Protein 4KG0 (pdb70)

Sequence (157 aa):
DPPLQFHSVHGDNIRIISRDGTLARRFESFCRAITFSARPVRINERICVKFAEISNNNWNGGIRFGFTSNDPVTLEGTLPKYACPDLTNRPGFWAKALHEQYCEKDNILYYYVNGAGDVIYGINNEEKGVILTGIDTRSLLWTVIDIYGNCTGIEFLDS

Secondary structure (DSSP, 8-state):
-PPP-B-S---TTEEE-TTS-EEEE-SSSS--EEEBSS-B-TTPPEEEEEEEE-TT-----EEEEESS-GGGGTT---S-IIIIITTSTTEEEEEPPGGG--TT-EEEEEE-TTS-EEEEETTEEEEEEE----TTS-BEEEEE--SSEEEEEE---

B-factor: mean 40.66, std 10.82, range [19.55, 86.05]

Nearest PDB structures (foldseek):
  4kg0-assembly1_A  TM=1.006E+00  e=2.434E-34  Drosophila melanogaster
  2yue-assembly1_A  TM=9.507E-01  e=6.143E-26  Drosophila melanogaster
  2e63-assembly1_A  TM=7.937E-01  e=4.234E-10  Homo sapiens
  6rpz-assembly1_A  TM=6.175E-01  e=7.587E-04  Mus musculus
  6rpy-assembly1_A  TM=5.956E-01  e=1.323E-03  Mus musculus

Organis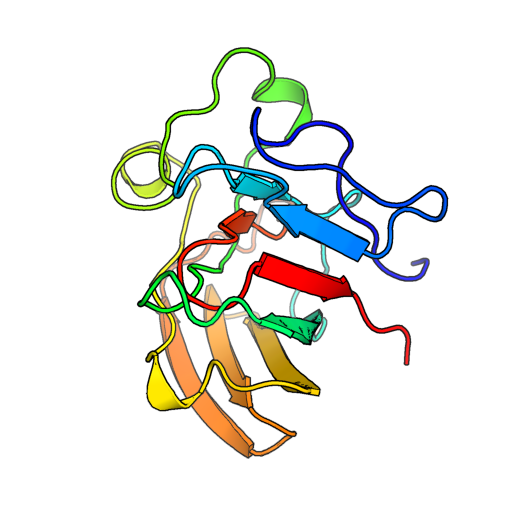m: Drosophila melanogaster (NCBI:txid7227)

Radius of gyration: 13.9 Å; Cα contacts (8 Å, |Δi|>4): 412; chains: 1; bounding box: 34×34×34 Å

Structure (mmCIF, N/CA/C/O backbone):
data_4KG0
#
_entry.id   4KG0
#
_cell.length_a   89.280
_cell.length_b   89.280
_cell.length_c   36.930
_cell.angle_alpha   90.00
_cell.angle_beta   90.00
_cell.angle_gamma   120.00
#
_symmetry.space_group_name_H-M   'P 65'
#
loop_
_entity.id
_entity.type
_entity.pdbx_description
1 polymer 'Protein neuralized'
2 non-polymer 'MAGNESIUM ION'
3 water water
#
loop_
_atom_site.group_PDB
_atom_site.id
_atom_site.type_symbol
_atom_site.label_atom_id
_atom_site.label_alt_id
_atom_site.label_comp_id
_atom_site.label_asym_id
_atom_site.label_entity_id
_atom_site.label_seq_id
_atom_site.pdbx_PDB_ins_code
_atom_site.Cartn_x
_atom_site.Cartn_y
_atom_site.Cartn_z
_atom_site.occupancy
_atom_site.B_iso_or_equiv
_atom_site.auth_seq_id
_atom_site.auth_comp_id
_atom_site.auth_asym_id
_atom_site.auth_atom_id
_atom_site.pdbx_PDB_model_num
ATOM 1 N N . ASP A 1 13 ? -35.508 -27.700 -3.829 1.00 74.20 104 ASP A N 1
ATOM 2 C CA . ASP A 1 13 ? -35.986 -28.199 -5.151 1.00 73.89 104 ASP A CA 1
ATOM 3 C C . ASP A 1 13 ? -35.174 -27.639 -6.312 1.00 72.98 104 ASP A C 1
ATOM 4 O O . ASP A 1 13 ? -34.014 -28.035 -6.504 1.00 73.46 104 ASP A O 1
ATOM 5 N N . PRO A 1 14 ? -35.769 -26.700 -7.086 1.00 70.43 105 PRO A N 1
ATOM 6 C CA . PRO A 1 14 ? -35.145 -26.138 -8.304 1.00 68.32 105 PRO A CA 1
ATOM 7 C C . PRO A 1 14 ? -34.113 -25.025 -7.982 1.00 64.74 105 PRO A C 1
ATOM 8 O O . PRO A 1 14 ? -34.039 -24.584 -6.820 1.00 66.87 105 PRO A O 1
ATOM 12 N N . PRO A 1 15 ? -33.316 -24.578 -8.986 1.00 58.55 106 PRO A N 1
ATOM 13 C CA . PRO A 1 15 ? -32.262 -23.606 -8.702 1.00 53.86 106 PRO A CA 1
ATOM 14 C C . PRO A 1 15 ? -32.900 -22.301 -8.241 1.00 49.01 106 PRO A C 1
ATOM 15 O O . PRO A 1 15 ? -33.928 -21.908 -8.779 1.00 48.30 106 PRO A O 1
ATOM 19 N N . LEU A 1 16 ? -32.304 -21.658 -7.240 1.00 45.11 107 LEU A N 1
ATOM 20 C CA . LEU A 1 16 ? -32.898 -20.502 -6.586 1.00 37.89 107 LEU A CA 1
ATOM 21 C C . LEU A 1 16 ? -33.061 -19.357 -7.567 1.00 31.45 107 LEU A C 1
ATOM 22 O O . LEU A 1 16 ? -32.200 -19.113 -8.411 1.00 34.98 107 LEU A O 1
ATOM 27 N N . GLN A 1 17 ? -34.184 -18.660 -7.452 1.00 28.33 108 GLN A N 1
ATOM 28 C CA . GLN A 1 17 ? -34.446 -17.442 -8.160 1.00 31.35 108 GLN A CA 1
ATOM 29 C C . GLN A 1 17 ? -34.907 -16.370 -7.185 1.00 24.03 108 GLN A C 1
ATOM 30 O O . GLN A 1 17 ? -35.303 -16.672 -6.071 1.00 29.69 108 GLN A O 1
ATOM 36 N N . PHE A 1 18 ? -34.862 -15.120 -7.647 1.00 25.39 109 PHE A N 1
ATOM 37 C CA . PHE A 1 18 ? -35.415 -13.965 -6.945 1.00 26.81 109 PHE A CA 1
ATOM 38 C C . PHE A 1 18 ? -36.940 -13.901 -7.024 1.00 33.55 109 PHE A C 1
ATOM 39 O O . PHE A 1 18 ? -37.524 -14.228 -8.066 1.00 34.20 109 PHE A O 1
ATOM 47 N N . HIS A 1 19 ? -37.560 -13.457 -5.926 1.00 30.84 110 HIS A N 1
ATOM 48 C CA . HIS A 1 19 ? -38.998 -13.326 -5.823 1.00 32.91 110 HIS A CA 1
ATOM 49 C C . HIS A 1 19 ? -39.446 -12.116 -6.634 1.00 32.81 110 HIS A C 1
ATOM 50 O O . HIS A 1 19 ? -38.688 -11.165 -6.841 1.00 26.55 110 HIS A O 1
ATOM 57 N N . SER A 1 20 ? -40.692 -12.115 -7.085 1.00 32.99 111 SER A N 1
ATOM 58 C CA . SER A 1 20 ? -41.162 -10.974 -7.904 1.00 35.14 111 SER A CA 1
ATOM 59 C C . SER A 1 20 ? -41.529 -9.785 -7.006 1.00 29.23 111 SER A C 1
ATOM 60 O O . SER A 1 20 ? -41.691 -8.659 -7.460 1.00 38.88 111 SER A O 1
ATOM 63 N N . VAL A 1 21 ? -41.673 -10.037 -5.713 1.00 34.69 112 VAL A N 1
ATOM 64 C CA . VAL A 1 21 ? -41.772 -8.961 -4.738 1.00 31.29 112 VAL A CA 1
ATOM 65 C C . VAL A 1 21 ? -40.332 -8.482 -4.408 1.00 37.85 112 VAL A C 1
ATOM 66 O O . VAL A 1 21 ? -39.533 -9.232 -3.821 1.00 36.41 112 VAL A O 1
ATOM 70 N N . HIS A 1 22 ? -40.011 -7.247 -4.809 1.00 32.96 113 HIS A N 1
ATOM 71 C CA . HIS A 1 22 ? -38.688 -6.656 -4.594 1.00 35.86 113 HIS A CA 1
ATOM 72 C C . HIS A 1 22 ? -38.801 -5.158 -4.523 1.00 37.98 113 HIS A C 1
ATOM 73 O O . HIS A 1 22 ? -39.867 -4.606 -4.827 1.00 34.72 113 HIS A O 1
ATOM 80 N N . GLY A 1 23 ? -37.703 -4.505 -4.123 1.00 36.55 114 GLY A N 1
ATOM 81 C CA . GLY A 1 23 ? -37.603 -3.062 -4.106 1.00 34.56 114 GLY A CA 1
ATOM 82 C C . GLY A 1 23 ? -37.813 -2.358 -5.446 1.00 35.27 114 GLY A C 1
ATOM 83 O O . GLY A 1 23 ? -37.583 -2.933 -6.515 1.00 34.59 114 GLY A O 1
ATOM 84 N N . ASP A 1 24 ? -38.272 -1.106 -5.364 1.00 34.16 115 ASP A N 1
ATOM 85 C CA . ASP A 1 24 ? -38.469 -0.207 -6.527 1.00 40.13 115 ASP A CA 1
ATOM 86 C C . ASP A 1 24 ? -37.278 -0.014 -7.428 1.00 39.64 115 ASP A C 1
ATOM 87 O O . ASP A 1 24 ? -37.444 0.352 -8.599 1.00 39.00 115 ASP A O 1
ATOM 92 N N . ASN A 1 25 ? -36.070 -0.164 -6.871 1.00 34.85 116 ASN A N 1
ATOM 93 C CA . ASN A 1 25 ? -34.850 0.063 -7.644 1.00 34.81 116 ASN A CA 1
ATOM 94 C C . ASN A 1 25 ? -34.175 -1.218 -8.127 1.00 36.27 116 ASN A C 1
ATOM 95 O O . ASN A 1 25 ? -33.027 -1.216 -8.567 1.00 33.38 116 ASN A O 1
ATOM 100 N N . ILE A 1 26 ? -34.934 -2.304 -8.088 1.00 33.97 117 ILE A N 1
ATOM 101 C CA . ILE A 1 26 ? -34.426 -3.597 -8.487 1.00 33.59 117 ILE A CA 1
ATOM 102 C C . ILE A 1 26 ? -35.065 -3.998 -9.823 1.00 38.79 117 ILE A C 1
ATOM 103 O O . ILE A 1 26 ? -36.282 -3.864 -9.968 1.00 36.00 117 ILE A O 1
ATOM 108 N N . ARG A 1 27 ? -34.262 -4.503 -10.766 1.00 37.74 118 ARG A N 1
ATOM 109 C CA . ARG A 1 27 ? -34.795 -5.268 -11.893 1.00 38.75 118 ARG A CA 1
ATOM 110 C C . ARG A 1 27 ? -34.246 -6.685 -11.871 1.00 36.45 118 ARG A C 1
ATOM 111 O O . ARG A 1 27 ? -33.039 -6.880 -11.693 1.00 34.39 118 ARG A O 1
ATOM 119 N N . ILE A 1 28 ? -35.141 -7.656 -12.037 1.00 33.75 119 ILE A N 1
ATOM 120 C CA A ILE A 1 28 ? -34.751 -9.059 -12.064 0.50 38.74 119 ILE A CA 1
ATOM 121 C CA B ILE A 1 28 ? -34.803 -9.079 -12.053 0.50 35.84 119 ILE A CA 1
ATOM 122 C C . ILE A 1 28 ? -34.691 -9.539 -13.512 1.00 41.59 119 ILE A C 1
ATOM 123 O O . ILE A 1 28 ? -35.566 -9.228 -14.320 1.00 41.70 119 ILE A O 1
ATOM 132 N N . SER A 1 29 ? -33.635 -10.271 -13.854 1.00 41.37 120 SER A N 1
ATOM 133 C CA . SER A 1 29 ? -33.533 -10.845 -15.192 1.00 42.13 120 SER A CA 1
ATOM 134 C C . SER A 1 29 ? -34.732 -11.771 -15.563 1.00 46.33 120 SER A C 1
ATOM 135 O O . SER A 1 29 ? -35.517 -12.241 -14.694 1.00 44.92 120 SER A O 1
ATOM 138 N N . ARG A 1 30 ? -34.880 -12.010 -16.865 1.00 51.36 121 ARG A N 1
ATOM 139 C CA . ARG A 1 30 ? -35.928 -12.888 -17.388 1.00 53.11 121 ARG A CA 1
ATOM 140 C C . ARG A 1 30 ? -35.957 -14.264 -16.745 1.00 50.95 121 ARG A C 1
ATOM 141 O O . ARG A 1 30 ? -37.025 -14.740 -16.342 1.00 52.65 121 ARG A O 1
ATOM 142 N N . ASP A 1 31 ? -34.793 -14.905 -16.625 1.00 49.21 122 ASP A N 1
ATOM 143 C CA . ASP A 1 31 ? -34.721 -16.231 -15.991 1.00 46.69 122 ASP A CA 1
ATOM 144 C C . ASP A 1 31 ? -34.777 -16.215 -14.437 1.00 42.05 122 ASP A C 1
ATOM 145 O O . ASP A 1 31 ? -34.825 -17.258 -13.821 1.00 40.10 122 ASP A O 1
ATOM 150 N N . GLY A 1 32 ? -34.771 -15.031 -13.830 1.00 39.32 123 GLY A N 1
ATOM 151 C CA . GLY A 1 32 ? -35.018 -14.879 -12.388 1.00 42.71 123 GLY A CA 1
ATOM 152 C C . GLY A 1 32 ? -33.793 -15.056 -11.504 1.00 37.51 123 GLY A C 1
ATOM 153 O O . GLY A 1 32 ? -33.900 -15.087 -10.281 1.00 39.33 123 GLY A O 1
ATOM 154 N N . THR A 1 33 ? -32.630 -15.176 -12.130 1.00 38.74 124 THR A N 1
ATOM 155 C CA . THR A 1 33 ? -31.436 -15.543 -11.408 1.00 37.96 124 THR A CA 1
ATOM 156 C C . THR A 1 33 ? -30.528 -14.355 -11.131 1.00 34.09 124 THR A C 1
ATOM 157 O O . THR A 1 33 ? -29.542 -14.512 -10.434 1.00 31.95 124 THR A O 1
ATOM 161 N N . LEU A 1 34 ? -30.835 -13.186 -11.693 1.00 30.42 125 LEU A N 1
ATOM 162 C CA . LEU A 1 34 ? -29.954 -12.029 -11.562 1.00 36.73 125 LEU A CA 1
ATOM 163 C C . LEU A 1 34 ? -30.766 -10.809 -11.155 1.00 36.43 125 LEU A C 1
ATOM 164 O O . LEU A 1 34 ? -31.753 -10.493 -11.798 1.00 34.07 125 LEU A O 1
ATOM 169 N N . ALA A 1 35 ? -30.356 -10.154 -10.069 1.00 33.36 126 ALA A N 1
ATOM 170 C CA . ALA A 1 35 ? -31.045 -8.963 -9.565 1.00 31.04 126 ALA A CA 1
ATOM 171 C C . ALA A 1 35 ? -30.084 -7.815 -9.613 1.00 33.10 126 ALA A C 1
ATOM 172 O O . ALA A 1 35 ? -28.913 -7.949 -9.234 1.00 29.20 126 ALA A O 1
ATOM 174 N N . ARG A 1 36 ? -30.574 -6.683 -10.108 1.00 29.98 127 ARG A N 1
ATOM 175 C CA . ARG A 1 36 ? -29.750 -5.524 -10.269 1.00 32.92 127 ARG A CA 1
ATOM 176 C C . ARG A 1 36 ? -30.367 -4.360 -9.553 1.00 32.52 127 ARG A C 1
ATOM 177 O O . ARG A 1 36 ? -31.577 -4.153 -9.618 1.00 32.57 127 ARG A O 1
ATOM 185 N N . ARG A 1 37 ? -29.536 -3.550 -8.919 1.00 31.24 128 ARG A N 1
ATOM 186 C CA . ARG A 1 37 ? -30.023 -2.270 -8.463 1.00 30.85 128 ARG A CA 1
ATOM 187 C C . ARG A 1 37 ? -29.785 -1.336 -9.642 1.00 35.02 128 ARG A C 1
ATOM 188 O O . ARG A 1 37 ? -28.641 -0.968 -9.926 1.00 32.38 128 ARG A O 1
ATOM 196 N N . PHE A 1 38 ? -30.855 -0.984 -10.363 1.00 36.79 129 PHE A N 1
ATOM 197 C CA . PHE A 1 38 ? -30.674 -0.320 -11.674 1.00 34.38 129 PHE A CA 1
ATOM 198 C C . PHE A 1 38 ? -30.401 1.168 -11.537 1.00 36.97 129 PHE A C 1
ATOM 199 O O . PHE A 1 38 ? -29.767 1.767 -12.409 1.00 38.78 129 PHE A O 1
ATOM 207 N N . GLU A 1 39 ? -30.835 1.763 -10.430 1.00 33.97 130 GLU A N 1
ATOM 208 C CA . GLU A 1 39 ? -30.583 3.174 -10.209 1.00 40.64 130 GLU A CA 1
ATOM 209 C C . GLU A 1 39 ? -30.523 3.440 -8.711 1.00 34.79 130 GLU A C 1
ATOM 210 O O . GLU A 1 39 ? -30.960 2.585 -7.931 1.00 34.24 130 GLU A O 1
ATOM 216 N N . SER A 1 40 ? -29.988 4.621 -8.340 1.00 33.21 131 SER A N 1
ATOM 217 C CA . SER A 1 40 ? -29.992 5.125 -6.955 1.00 31.44 131 SER A CA 1
ATOM 218 C C . SER A 1 40 ? -29.187 4.230 -5.989 1.00 32.29 131 SER A C 1
ATOM 219 O O . SER A 1 40 ? -28.310 3.481 -6.414 1.00 30.82 131 SER A O 1
ATOM 222 N N . PHE A 1 41 ? -29.473 4.309 -4.692 1.00 27.92 132 PHE A N 1
ATOM 223 C CA . PHE A 1 41 ? -28.613 3.715 -3.671 1.00 30.52 132 PHE A CA 1
ATOM 224 C C . PHE A 1 41 ? -29.402 2.917 -2.632 1.00 35.30 132 PHE A C 1
ATOM 225 O O . PHE A 1 41 ? -28.827 2.363 -1.687 1.00 35.83 132 PHE A O 1
ATOM 233 N N . CYS A 1 42 ? -30.718 2.907 -2.768 1.00 29.01 133 CYS A N 1
ATOM 234 C CA . CYS A 1 42 ? -31.548 2.197 -1.824 1.00 30.90 133 CYS A CA 1
ATOM 235 C C . CYS A 1 42 ? -32.793 1.696 -2.534 1.00 28.35 133 CYS A C 1
ATOM 236 O O . CYS A 1 42 ? -32.850 1.714 -3.790 1.00 33.13 133 CYS A O 1
ATOM 239 N N . ARG A 1 43 ? -33.782 1.270 -1.743 1.00 25.03 134 ARG A N 1
ATOM 240 C CA . ARG A 1 43 ? -34.941 0.506 -2.239 1.00 28.20 134 ARG A CA 1
ATOM 241 C C . ARG A 1 43 ? -34.486 -0.703 -3.098 1.00 32.76 134 ARG A C 1
ATOM 242 O O . ARG A 1 43 ? -34.992 -0.956 -4.189 1.00 26.96 134 ARG A O 1
ATOM 250 N N . ALA A 1 44 ? -33.556 -1.480 -2.541 1.00 30.35 135 ALA A N 1
ATOM 251 C CA . ALA A 1 44 ? -32.827 -2.471 -3.289 1.00 25.87 135 ALA A CA 1
ATOM 252 C C . ALA A 1 44 ? -33.031 -3.846 -2.642 1.00 29.66 135 ALA A C 1
ATOM 253 O O . ALA A 1 44 ? -32.204 -4.729 -2.792 1.00 30.04 135 ALA A O 1
ATOM 255 N N . ILE A 1 45 ? -34.157 -4.027 -1.946 1.00 26.88 136 ILE A N 1
ATOM 256 C CA . ILE A 1 45 ? -34.444 -5.256 -1.208 1.00 29.63 136 ILE A CA 1
ATOM 257 C C . ILE A 1 45 ? -34.943 -6.404 -2.103 1.00 33.80 136 ILE A C 1
ATOM 258 O O . ILE A 1 45 ? -35.769 -6.180 -2.983 1.00 29.11 136 ILE A O 1
ATOM 263 N N . THR A 1 46 ? -34.444 -7.627 -1.877 1.00 28.80 137 THR A N 1
ATOM 264 C CA . THR A 1 46 ? -34.863 -8.785 -2.673 1.00 29.28 137 THR A CA 1
ATOM 265 C C . THR A 1 46 ? -35.048 -9.978 -1.750 1.00 32.03 137 THR A C 1
ATOM 266 O O . THR A 1 46 ? -34.532 -9.971 -0.625 1.00 28.04 137 THR A O 1
ATOM 270 N N . PHE A 1 47 ? -35.726 -11.013 -2.259 1.00 28.61 138 PHE A N 1
ATOM 271 C CA . PHE A 1 47 ? -36.041 -12.256 -1.544 1.00 27.10 138 PHE A CA 1
ATOM 272 C C . PHE A 1 47 ? -35.904 -13.432 -2.502 1.00 26.17 138 PHE A C 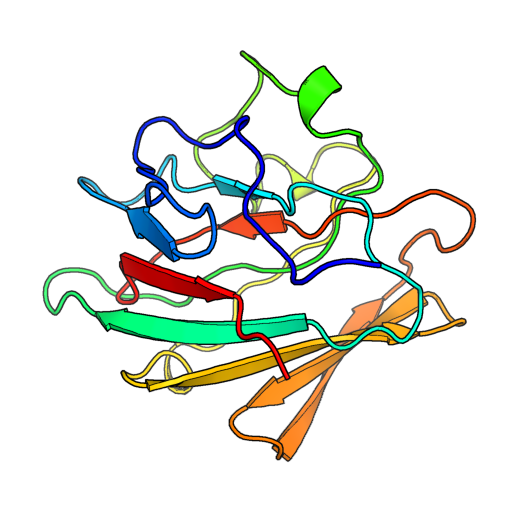1
ATOM 273 O O . PHE A 1 47 ? -35.829 -13.233 -3.701 1.00 27.69 138 PHE A O 1
ATOM 281 N N . SER A 1 48 ? -35.833 -14.655 -1.973 1.00 28.19 139 SER A N 1
ATOM 282 C CA . SER A 1 48 ? -35.755 -15.850 -2.812 1.00 28.84 139 SER A CA 1
ATOM 283 C C . SER A 1 48 ? -37.201 -16.135 -3.278 1.00 34.10 139 SER A C 1
ATOM 284 O O . SER A 1 48 ? -38.158 -15.805 -2.570 1.00 29.05 139 SER A O 1
ATOM 287 N N . ALA A 1 49 ? -37.356 -16.677 -4.488 1.00 34.37 140 ALA A N 1
ATOM 288 C CA . ALA A 1 49 ? -38.693 -17.018 -5.011 1.00 33.11 140 ALA A CA 1
ATOM 289 C C . ALA A 1 49 ? -39.347 -18.156 -4.236 1.00 37.61 140 ALA A C 1
ATOM 290 O O . ALA A 1 49 ? -40.570 -18.259 -4.234 1.00 39.00 140 ALA A O 1
ATOM 292 N N . ARG A 1 50 ? -38.544 -18.993 -3.568 1.00 31.49 141 ARG A N 1
ATOM 293 C CA . ARG A 1 50 ? -39.085 -20.101 -2.768 1.00 33.93 141 ARG A CA 1
ATOM 294 C C . ARG A 1 50 ? -38.449 -20.072 -1.365 1.00 37.80 141 ARG A C 1
ATOM 295 O O . ARG A 1 50 ? -37.353 -19.476 -1.186 1.00 30.33 141 ARG A O 1
ATOM 303 N N . PRO A 1 51 ? -39.103 -20.725 -0.374 1.00 36.56 142 PRO A N 1
ATOM 304 C CA . PRO A 1 51 ? -38.418 -20.898 0.914 1.00 36.15 142 PRO A CA 1
ATOM 305 C C . PRO A 1 51 ? -37.121 -21.675 0.711 1.00 35.72 142 PRO A C 1
ATOM 306 O O . PRO A 1 51 ? -37.004 -22.445 -0.243 1.00 37.13 142 PRO A O 1
ATOM 310 N N . VAL A 1 52 ? -36.143 -21.458 1.583 1.00 35.12 143 VAL A N 1
ATOM 311 C CA . VAL A 1 52 ? -34.886 -22.214 1.515 1.00 34.98 143 VAL A CA 1
ATOM 312 C C . VAL A 1 52 ? -34.858 -23.244 2.654 1.00 32.14 143 VAL A C 1
ATOM 313 O O . VAL A 1 52 ? -35.473 -23.026 3.689 1.00 38.79 143 VAL A O 1
ATOM 317 N N . ARG A 1 53 ? -34.148 -24.351 2.451 1.00 33.66 144 ARG A N 1
ATOM 318 C CA . ARG A 1 53 ? -33.985 -25.405 3.478 1.00 40.34 144 ARG A CA 1
ATOM 319 C C . ARG A 1 53 ? -32.975 -25.035 4.577 1.00 41.58 144 ARG A C 1
ATOM 320 O O . ARG A 1 53 ? -32.016 -24.313 4.321 1.00 37.27 144 ARG A O 1
ATOM 322 N N . ILE A 1 54 ? -33.182 -25.553 5.796 1.00 41.66 145 ILE A N 1
ATOM 323 C CA . ILE A 1 54 ? -32.118 -25.564 6.800 1.00 39.10 145 ILE A CA 1
ATOM 324 C C . ILE A 1 54 ? -30.910 -26.281 6.200 1.00 39.09 145 ILE A C 1
ATOM 325 O O . ILE A 1 54 ? -31.076 -27.274 5.495 1.00 37.59 145 ILE A O 1
ATOM 330 N N . ASN A 1 55 ? -29.706 -25.751 6.448 1.00 33.15 146 ASN A N 1
ATOM 331 C CA . ASN A 1 55 ? -28.450 -26.288 5.878 1.00 37.80 146 ASN A CA 1
ATOM 332 C C . ASN A 1 55 ? -28.307 -26.200 4.337 1.00 34.42 146 ASN A C 1
ATOM 333 O O . ASN A 1 55 ? -27.335 -26.669 3.768 1.00 41.83 146 ASN A O 1
ATOM 338 N N . GLU A 1 56 ? -29.251 -25.570 3.663 1.00 36.05 147 GLU A N 1
ATOM 339 C CA . GLU A 1 56 ? -29.044 -25.319 2.243 1.00 37.10 147 GLU A CA 1
ATOM 340 C C . GLU A 1 56 ? -28.137 -24.086 2.088 1.00 34.49 147 GLU A C 1
ATOM 341 O O . GLU A 1 56 ? -28.455 -23.023 2.618 1.00 32.07 147 GLU A O 1
ATOM 347 N N . ARG A 1 57 ? -27.004 -24.272 1.401 1.00 33.08 148 ARG A N 1
ATOM 348 C CA . ARG A 1 57 ? -26.079 -23.203 1.037 1.00 36.78 148 ARG A CA 1
ATOM 349 C C . ARG A 1 57 ? -26.615 -22.325 -0.076 1.00 37.31 148 ARG A C 1
ATOM 350 O O . ARG A 1 57 ? -26.915 -22.791 -1.162 1.00 35.67 148 ARG A O 1
ATOM 352 N N . ILE A 1 58 ? -26.721 -21.035 0.229 1.00 33.23 149 ILE A N 1
ATOM 353 C CA . ILE A 1 58 ? -27.141 -20.035 -0.709 1.00 28.54 149 ILE A CA 1
ATOM 354 C C . ILE A 1 58 ? -25.839 -19.448 -1.252 1.00 30.16 149 ILE A C 1
ATOM 355 O O . ILE A 1 58 ? -25.003 -19.013 -0.495 1.00 31.05 149 ILE A O 1
ATOM 360 N N . CYS A 1 59 ? -25.682 -19.470 -2.566 1.00 31.98 150 CYS A N 1
ATOM 361 C CA . CYS A 1 59 ? -24.491 -18.995 -3.215 1.00 31.58 150 CYS A CA 1
ATOM 362 C C . CYS A 1 59 ? -24.849 -17.847 -4.148 1.00 33.72 150 CYS A C 1
ATOM 363 O O . CYS A 1 59 ? -25.603 -18.008 -5.109 1.00 34.67 150 CYS A O 1
ATOM 366 N N . VAL A 1 60 ? -24.274 -16.695 -3.859 1.00 28.82 151 VAL A N 1
ATOM 367 C CA . VAL A 1 60 ? -24.555 -15.463 -4.575 1.00 30.29 151 VAL A CA 1
ATOM 368 C C . VAL A 1 60 ? -23.262 -14.894 -5.107 1.00 31.32 151 VAL A C 1
ATOM 369 O O . VAL A 1 60 ? -22.289 -14.801 -4.371 1.00 29.98 151 VAL A O 1
ATOM 373 N N . LYS A 1 61 ? -23.243 -14.523 -6.387 1.00 29.25 152 LYS A N 1
ATOM 374 C CA . LYS A 1 61 ? -22.038 -13.988 -7.014 1.00 28.41 152 LYS A CA 1
ATOM 375 C C . LYS A 1 61 ? -22.228 -12.502 -7.178 1.00 28.83 152 LYS A C 1
ATOM 376 O O . LYS A 1 61 ? -23.310 -12.035 -7.590 1.00 31.05 152 LYS A O 1
ATOM 382 N N . PHE A 1 62 ? -21.183 -11.752 -6.876 1.00 25.04 153 PHE A N 1
ATOM 383 C CA . PHE A 1 62 ? -21.165 -10.291 -7.125 1.00 29.49 153 PHE A CA 1
ATOM 384 C C . PHE A 1 62 ? -20.827 -10.049 -8.588 1.00 35.01 153 PHE A C 1
ATOM 385 O O . PHE A 1 62 ? -19.66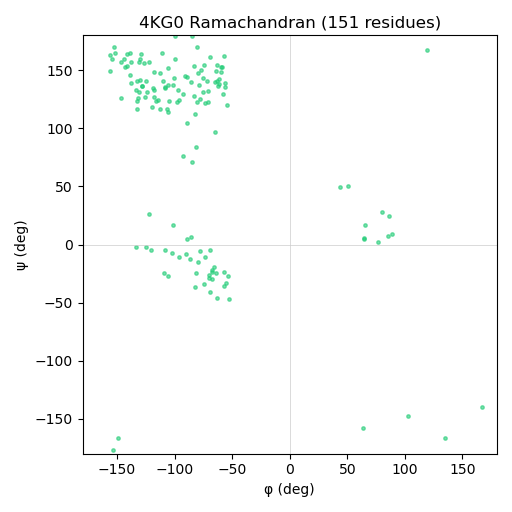4 -9.827 -8.957 1.00 36.80 153 PHE A O 1
ATOM 393 N N . ALA A 1 63 ? -21.863 -10.113 -9.414 1.00 36.95 154 ALA A N 1
ATOM 394 C CA . ALA A 1 63 ? -21.722 -10.103 -10.862 1.00 38.73 154 ALA A CA 1
ATOM 395 C C . ALA A 1 63 ? -21.388 -8.725 -11.398 1.00 39.37 154 ALA A C 1
ATOM 396 O O . ALA A 1 63 ? -20.684 -8.600 -12.392 1.00 39.53 154 ALA A O 1
ATOM 398 N N . GLU A 1 64 ? -21.910 -7.685 -10.756 1.00 38.52 155 GLU A N 1
ATOM 399 C CA . GLU A 1 64 ? -21.701 -6.314 -11.242 1.00 38.48 155 GLU A CA 1
ATOM 400 C C . GLU A 1 64 ? -21.409 -5.354 -10.104 1.00 33.31 155 GLU A C 1
ATOM 401 O O . GLU A 1 64 ? -21.998 -5.444 -9.053 1.00 33.56 155 GLU A O 1
ATOM 407 N N . ILE A 1 65 ? -20.464 -4.458 -10.330 1.00 35.78 156 ILE A N 1
ATOM 408 C CA . ILE A 1 65 ? -20.003 -3.513 -9.335 1.00 33.98 156 ILE A CA 1
ATOM 409 C C . ILE A 1 65 ? -20.055 -2.113 -9.960 1.00 42.11 156 ILE A C 1
ATOM 410 O O . ILE A 1 65 ? -19.659 -1.940 -11.117 1.00 39.23 156 ILE A O 1
ATOM 415 N N . SER A 1 66 ? -20.557 -1.140 -9.196 1.00 39.38 157 SER A N 1
ATOM 416 C CA . SER A 1 66 ? -20.473 0.271 -9.523 1.00 42.62 157 SER A CA 1
ATOM 417 C C . SER A 1 66 ? -19.294 0.902 -8.782 1.00 43.43 157 SER A C 1
ATOM 418 O O . SER A 1 66 ? -19.154 0.732 -7.577 1.00 52.79 157 SER A O 1
ATOM 421 N N . ASN A 1 67 ? -18.477 1.677 -9.479 1.00 43.06 158 ASN A N 1
ATOM 422 C CA . ASN A 1 67 ? -17.478 2.503 -8.796 1.00 49.63 158 ASN A CA 1
ATOM 423 C C . ASN A 1 67 ? -18.023 3.830 -8.219 1.00 44.31 158 ASN A C 1
ATOM 424 O O . ASN A 1 67 ? -17.254 4.623 -7.691 1.00 49.87 158 ASN A O 1
ATOM 429 N N A ASN A 1 68 ? -19.333 4.056 -8.319 0.50 41.99 159 ASN A N 1
ATOM 430 N N B ASN A 1 68 ? -19.343 4.004 -8.282 0.50 42.70 159 ASN A N 1
ATOM 431 C CA A ASN A 1 68 ? -19.936 5.324 -7.881 0.50 40.96 159 ASN A CA 1
ATOM 432 C CA B ASN A 1 68 ? -20.026 5.253 -7.935 0.50 42.47 159 ASN A CA 1
ATOM 433 C C A ASN A 1 68 ? -20.636 5.236 -6.507 0.50 37.45 159 ASN A C 1
ATOM 434 C C B ASN A 1 68 ? -20.652 5.222 -6.529 0.50 38.57 159 ASN A C 1
ATOM 435 O O A ASN A 1 68 ? -21.195 6.223 -6.018 0.50 34.29 159 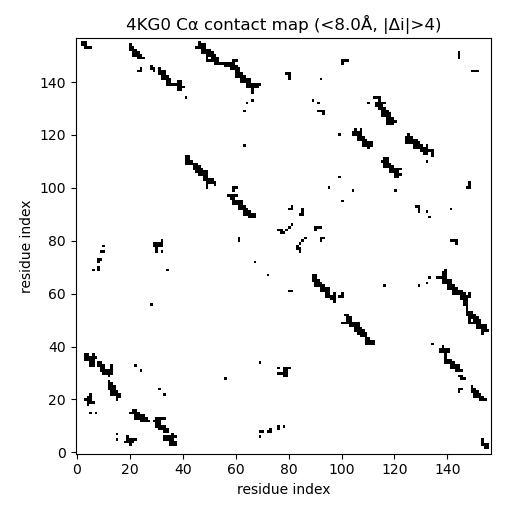ASN A O 1
ATOM 436 O O B ASN A 1 68 ? -21.166 6.230 -6.034 0.50 35.49 159 ASN A O 1
ATOM 445 N N . TRP A 1 69 ? -20.611 4.054 -5.897 1.00 37.25 160 TRP A N 1
ATOM 446 C CA . TRP A 1 69 ? -21.287 3.823 -4.610 1.00 36.45 160 TRP A CA 1
ATOM 447 C C . TRP A 1 69 ? -20.406 2.963 -3.762 1.00 37.87 160 TRP A C 1
ATOM 448 O O . TRP A 1 69 ? -19.668 2.127 -4.293 1.00 36.83 160 TRP A O 1
ATOM 459 N N . ASN A 1 70 ? -20.492 3.148 -2.448 1.00 29.62 161 ASN A N 1
ATOM 460 C CA . ASN A 1 70 ? -19.670 2.407 -1.526 1.00 32.10 161 ASN A CA 1
ATOM 461 C C . ASN A 1 70 ? -20.564 1.648 -0.560 1.00 32.99 161 ASN A C 1
ATOM 462 O O . ASN A 1 70 ? -21.714 2.048 -0.304 1.00 27.30 161 ASN A O 1
ATOM 467 N N . GLY A 1 71 ? -20.005 0.586 0.006 1.00 28.26 162 GLY A N 1
ATOM 468 C CA . GLY A 1 71 ? -20.659 -0.165 1.071 1.00 31.79 162 GLY A CA 1
ATOM 469 C C . GLY A 1 71 ? -20.910 -1.613 0.690 1.00 29.06 162 GLY A C 1
ATOM 470 O O . GLY A 1 71 ? -20.810 -1.980 -0.475 1.00 26.80 162 GLY A O 1
ATOM 471 N N . GLY A 1 72 ? -21.252 -2.436 1.671 1.00 31.42 163 GLY A N 1
ATOM 472 C CA . GLY A 1 72 ? -21.541 -3.843 1.406 1.00 28.74 1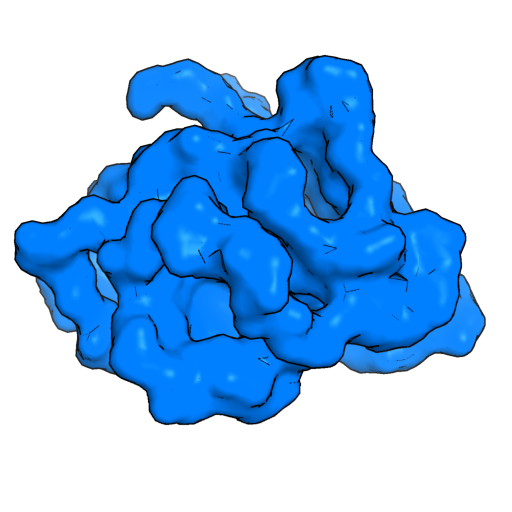63 GLY A CA 1
ATOM 473 C C . GLY A 1 72 ? -23.018 -4.155 1.320 1.00 28.74 163 GLY A C 1
ATOM 474 O O . GLY A 1 72 ? -23.853 -3.418 1.862 1.00 26.87 163 GLY A O 1
ATOM 475 N N . ILE A 1 73 ? -23.356 -5.280 0.689 1.00 24.60 164 ILE A N 1
ATOM 476 C CA . ILE A 1 73 ? -24.760 -5.733 0.697 1.00 23.41 164 ILE A CA 1
ATOM 477 C C . ILE A 1 73 ? -25.130 -6.182 2.103 1.00 25.18 164 ILE A C 1
ATOM 478 O O . ILE A 1 73 ? -24.245 -6.404 2.907 1.00 26.76 164 ILE A O 1
ATOM 483 N N . ARG A 1 74 ? -26.432 -6.258 2.387 1.00 23.19 165 ARG A N 1
ATOM 484 C CA . ARG A 1 74 ? -26.974 -6.836 3.615 1.00 27.41 165 ARG A CA 1
ATOM 485 C C . ARG A 1 74 ? -27.657 -8.132 3.179 1.00 28.40 165 ARG A C 1
ATOM 486 O O . ARG A 1 74 ? -28.299 -8.169 2.128 1.00 27.06 165 ARG A O 1
ATOM 494 N N . PHE A 1 75 ? -27.533 -9.171 3.982 1.00 27.83 166 PHE A N 1
ATOM 495 C CA . PHE A 1 75 ? -28.135 -10.473 3.633 1.00 28.26 166 PHE A CA 1
ATOM 496 C C . PHE A 1 75 ? -28.582 -11.196 4.908 1.00 27.82 166 PHE A C 1
ATOM 497 O O . PHE A 1 75 ? -28.080 -10.916 6.017 1.00 25.81 166 PHE A O 1
ATOM 505 N N . GLY A 1 76 ? -29.529 -12.116 4.757 1.00 30.11 167 GLY A N 1
ATOM 506 C CA . GLY A 1 76 ? -29.987 -12.954 5.870 1.00 26.83 167 GLY A CA 1
ATOM 507 C C . GLY A 1 76 ? -31.277 -13.656 5.460 1.00 31.93 167 GLY A C 1
ATOM 508 O O . GLY A 1 76 ? -31.420 -14.102 4.312 1.00 28.21 167 GLY A O 1
ATOM 509 N N . PHE A 1 77 ? -32.214 -13.742 6.396 1.00 27.35 168 PHE A N 1
ATOM 510 C CA . PHE A 1 77 ? -33.411 -14.534 6.215 1.00 30.28 168 PHE A CA 1
ATOM 511 C C . PHE A 1 77 ? -34.599 -13.797 6.725 1.00 32.66 168 PHE A C 1
ATOM 512 O O . PHE A 1 77 ? -34.470 -12.920 7.579 1.00 31.89 168 PHE A O 1
ATOM 520 N N . THR A 1 78 ? -35.757 -14.189 6.199 1.00 31.64 169 THR A N 1
ATOM 521 C CA . THR A 1 78 ? -37.037 -13.786 6.712 1.00 30.17 169 THR A CA 1
ATOM 522 C C . THR A 1 78 ? -38.009 -14.982 6.880 1.00 35.89 169 THR A C 1
ATOM 523 O O . THR A 1 78 ? -38.048 -15.897 6.048 1.00 35.33 169 THR A O 1
ATOM 527 N N . SER A 1 79 ? -38.782 -14.964 7.971 1.00 36.98 170 SER A N 1
ATOM 528 C CA . SER A 1 79 ? -39.868 -15.935 8.179 1.00 38.64 170 SER A CA 1
ATOM 529 C C . SER A 1 79 ? -41.207 -15.439 7.585 1.00 40.63 170 SER A C 1
ATOM 530 O O . SER A 1 79 ? -42.250 -16.075 7.762 1.00 43.40 170 SER A O 1
ATOM 533 N N . ASN A 1 80 ? -41.180 -14.294 6.901 1.00 39.24 171 ASN A N 1
ATOM 534 C CA . ASN A 1 80 ? -42.373 -13.729 6.262 1.00 40.15 171 ASN A CA 1
ATOM 535 C C . ASN A 1 80 ? -42.434 -14.056 4.778 1.00 40.96 171 ASN A C 1
ATOM 536 O O . ASN A 1 80 ? -41.502 -13.742 4.038 1.00 36.66 171 ASN A O 1
ATOM 541 N N . ASP A 1 81 ? -43.520 -14.696 4.346 1.00 36.56 172 ASP A N 1
ATOM 542 C CA . ASP A 1 81 ? -43.730 -14.955 2.922 1.00 38.30 172 ASP A CA 1
ATOM 543 C C . ASP A 1 81 ? -43.641 -13.626 2.202 1.00 37.57 172 ASP A C 1
ATOM 544 O O . ASP A 1 81 ? -44.397 -12.714 2.518 1.00 34.80 172 ASP A O 1
ATOM 549 N N . PRO A 1 82 ? -42.687 -13.481 1.255 1.00 36.84 173 PRO A N 1
ATOM 550 C CA . PRO A 1 82 ? -42.616 -12.155 0.602 1.00 36.55 173 PRO A CA 1
ATOM 551 C C . PRO A 1 82 ? -43.907 -11.659 -0.090 1.00 38.19 173 PRO A C 1
ATOM 552 O O . PRO A 1 82 ? -44.087 -10.441 -0.224 1.00 34.85 173 PRO A O 1
ATOM 556 N N . VAL A 1 83 ? -44.810 -12.560 -0.490 1.00 41.20 174 VAL A N 1
ATOM 557 C CA . VAL A 1 83 ? -46.129 -12.106 -1.002 1.00 42.39 174 VAL A CA 1
ATOM 558 C C . VAL A 1 83 ? -46.874 -11.258 0.011 1.00 41.31 174 VAL A C 1
ATOM 559 O O . VAL A 1 83 ? -47.567 -10.318 -0.374 1.00 45.58 174 VAL A O 1
ATOM 563 N N . THR A 1 84 ? -46.743 -11.593 1.300 1.00 44.39 175 THR A N 1
ATOM 564 C CA . THR A 1 84 ? -47.390 -10.815 2.370 1.00 42.41 175 THR A CA 1
ATOM 565 C C . THR A 1 84 ? -46.764 -9.425 2.557 1.00 49.70 175 THR A C 1
ATOM 566 O O . THR A 1 84 ? -47.259 -8.629 3.371 1.00 47.10 175 THR A O 1
ATOM 570 N N . LEU A 1 85 ? -45.681 -9.133 1.823 1.00 45.59 176 LEU A N 1
ATOM 571 C CA . LEU A 1 85 ? -44.912 -7.905 2.030 1.00 47.26 176 LEU A CA 1
ATOM 572 C C . LEU A 1 85 ? -45.070 -6.876 0.921 1.00 51.98 176 LEU A C 1
ATOM 573 O O . LEU A 1 85 ? -44.523 -5.784 1.010 1.00 57.30 176 LEU A O 1
ATOM 578 N N . GLU A 1 86 ? -45.782 -7.216 -0.145 1.00 58.60 177 GLU A N 1
ATOM 579 C CA . GLU A 1 86 ? -45.909 -6.292 -1.265 1.00 61.94 177 GLU A CA 1
ATOM 580 C C . GLU A 1 86 ? -46.557 -4.981 -0.796 1.00 62.80 177 GLU A C 1
ATOM 581 O O . GLU A 1 86 ? -47.357 -4.978 0.156 1.00 60.93 177 GLU A O 1
ATOM 587 N N . GLY A 1 87 ? -46.174 -3.877 -1.439 1.00 63.11 178 GLY A N 1
ATOM 588 C CA . GLY A 1 87 ? -46.609 -2.527 -1.047 1.00 63.13 178 GLY A CA 1
ATOM 589 C C . GLY A 1 87 ? -46.136 -2.071 0.330 1.00 63.36 178 GLY A C 1
ATOM 590 O O . GLY A 1 87 ? -46.511 -0.993 0.799 1.00 62.77 178 GLY A O 1
ATOM 591 N N . THR A 1 88 ? -45.294 -2.880 0.969 1.00 60.85 179 THR A N 1
ATOM 592 C CA . THR A 1 88 ? -44.925 -2.665 2.364 1.00 60.19 179 THR A CA 1
ATOM 593 C C . THR A 1 88 ? -43.409 -2.456 2.556 1.00 58.50 179 THR A C 1
ATOM 594 O O . THR A 1 88 ? -42.956 -2.180 3.671 1.00 54.82 179 THR A O 1
ATOM 598 N N . LEU A 1 89 ? -42.636 -2.595 1.474 1.00 51.16 180 LEU A N 1
ATOM 599 C CA . LEU A 1 89 ? -41.173 -2.561 1.579 1.00 50.02 180 LEU A CA 1
ATOM 600 C C . LEU A 1 89 ? -40.615 -1.179 1.895 1.00 47.18 180 LEU A C 1
ATOM 601 O O . LEU A 1 89 ? -41.004 -0.179 1.289 1.00 51.14 180 LEU A O 1
ATOM 606 N N . PRO A 1 90 ? -39.709 -1.119 2.873 1.00 45.44 181 PRO A N 1
ATOM 607 C CA . PRO A 1 90 ? -38.980 0.096 3.239 1.00 45.81 181 PRO A CA 1
ATOM 608 C C . PRO A 1 90 ? -37.732 0.295 2.355 1.00 44.28 181 PRO A C 1
ATOM 609 O O . PRO A 1 90 ? -37.451 -0.551 1.489 1.00 42.67 181 PRO A O 1
ATOM 613 N N . LYS A 1 91 ? -36.996 1.386 2.585 1.00 44.33 182 LYS A N 1
ATOM 614 C CA . LYS A 1 91 ? -35.778 1.707 1.818 1.00 47.16 182 LYS A CA 1
ATOM 615 C C . LYS A 1 91 ? -34.612 0.733 2.056 1.00 45.36 182 LYS A C 1
ATOM 616 O O . LYS A 1 91 ? -33.799 0.526 1.150 1.00 42.99 182 LYS A O 1
ATOM 622 N N . TYR A 1 92 ? -34.556 0.143 3.258 1.00 44.90 183 TYR A N 1
ATOM 623 C CA . TYR A 1 92 ? -33.409 -0.647 3.740 1.00 45.29 183 TYR A CA 1
ATOM 624 C C . TYR A 1 92 ? -33.859 -1.896 4.491 1.00 47.21 183 TYR A C 1
ATOM 625 O O . TYR A 1 92 ? -34.876 -1.859 5.189 1.00 45.93 183 TYR A O 1
ATOM 634 N N . ALA A 1 93 ? -33.109 -2.993 4.381 1.00 44.75 184 ALA A N 1
ATOM 635 C CA . ALA A 1 93 ? -33.385 -4.169 5.230 1.00 46.78 184 ALA A CA 1
ATOM 636 C C . ALA A 1 93 ? -33.028 -3.828 6.680 1.00 49.70 184 ALA A C 1
ATOM 637 O O . ALA A 1 93 ? -33.764 -4.176 7.612 1.00 49.38 184 ALA A O 1
ATOM 639 N N . CYS A 1 94 ? -31.911 -3.115 6.842 1.00 45.57 185 CYS A N 1
ATOM 640 C CA . CYS A 1 94 ? -31.423 -2.670 8.142 1.00 47.06 185 CYS A CA 1
ATOM 641 C C . CYS A 1 94 ? -31.456 -1.132 8.156 1.00 48.11 185 CYS A C 1
ATOM 642 O O . CYS A 1 94 ? -30.874 -0.504 7.267 1.00 47.96 185 CYS A O 1
ATOM 645 N N . PRO A 1 95 ? -32.155 -0.523 9.137 1.00 45.33 186 PRO A N 1
ATOM 646 C CA . PRO A 1 95 ? -32.837 -1.155 10.270 1.00 49.64 186 PRO A CA 1
ATOM 647 C C . PRO A 1 95 ? -34.295 -1.523 9.997 1.00 50.75 186 PRO A C 1
ATOM 648 O O . PRO A 1 95 ? -34.914 -2.210 10.821 1.00 51.60 186 PRO A O 1
ATOM 652 N N . ASP A 1 96 ? -34.809 -1.087 8.843 1.00 50.19 187 ASP A N 1
ATOM 653 C CA . ASP A 1 96 ? -36.245 -0.966 8.589 1.00 50.70 187 ASP A CA 1
ATOM 654 C C . ASP A 1 96 ? -37.055 -2.265 8.626 1.00 52.00 187 ASP A C 1
ATOM 655 O O . ASP A 1 96 ? -38.138 -2.290 9.223 1.00 51.28 187 ASP A O 1
ATOM 660 N N . LEU A 1 97 ? -36.558 -3.321 7.974 1.00 47.16 188 LEU A N 1
ATOM 661 C CA . LEU A 1 97 ? -37.187 -4.648 8.060 1.00 44.80 188 LEU A CA 1
ATOM 662 C C . LEU A 1 97 ? -36.767 -5.382 9.316 1.00 41.09 188 LEU A C 1
ATOM 663 O O . LEU A 1 97 ? -37.570 -6.081 9.926 1.00 40.02 188 LEU A O 1
ATOM 668 N N . THR A 1 98 ? -35.515 -5.220 9.720 1.00 42.41 189 THR A N 1
ATOM 669 C CA . THR A 1 98 ? -34.998 -5.991 10.850 1.00 45.06 189 THR A CA 1
ATOM 670 C C . THR A 1 98 ? -35.663 -5.605 12.177 1.00 46.60 189 THR A C 1
ATOM 671 O O . THR A 1 98 ? -35.649 -6.386 13.145 1.00 46.50 189 THR A O 1
ATOM 675 N N . ASN A 1 99 ? -36.226 -4.397 12.193 1.00 48.08 190 ASN A N 1
ATOM 676 C CA . ASN A 1 99 ? -37.053 -3.878 13.285 1.00 52.99 190 ASN A CA 1
ATOM 677 C C . ASN A 1 99 ? -38.411 -4.583 13.377 1.00 54.61 190 ASN A C 1
ATOM 678 O O . ASN A 1 99 ? -39.031 -4.570 14.444 1.00 58.83 190 ASN A O 1
ATOM 683 N N . ARG A 1 100 ? -38.895 -5.123 12.250 1.00 55.14 191 ARG A N 1
ATOM 684 C CA . ARG A 1 100 ? -40.135 -5.895 12.213 1.00 50.97 191 ARG A CA 1
ATOM 685 C C . ARG A 1 100 ? -39.859 -7.339 12.619 1.00 50.98 191 ARG A C 1
ATOM 686 O O . ARG A 1 100 ? -38.740 -7.813 12.441 1.00 51.74 191 ARG A O 1
ATOM 694 N N . PRO A 1 101 ? -40.875 -8.048 13.168 1.00 50.96 192 PRO A N 1
ATOM 695 C CA . PRO A 1 101 ? -40.693 -9.471 13.503 1.00 51.67 192 PRO A CA 1
ATOM 696 C C . PRO A 1 101 ? -40.381 -10.323 12.261 1.00 50.11 192 PRO A C 1
ATOM 697 O O . PRO A 1 101 ? -40.982 -10.124 11.205 1.00 49.62 192 PRO A O 1
ATOM 701 N N . GLY A 1 102 ? -39.447 -11.256 12.398 1.00 51.08 193 GLY A N 1
ATOM 702 C CA . GLY A 1 102 ? -39.227 -12.268 11.368 1.00 46.95 193 GLY A CA 1
ATOM 703 C C . GLY A 1 102 ? -38.286 -11.866 10.242 1.00 43.25 193 GLY A C 1
ATOM 704 O O . GLY A 1 102 ? -38.383 -12.422 9.136 1.00 41.64 193 GLY A O 1
ATOM 705 N N . PHE A 1 103 ? -37.386 -10.918 10.522 1.00 37.19 194 PHE A N 1
ATOM 706 C CA . PHE A 1 103 ? -36.303 -10.560 9.598 1.00 40.09 194 PHE A CA 1
ATOM 707 C C . PHE A 1 103 ? -34.988 -10.545 10.354 1.00 41.89 194 PHE A C 1
ATOM 708 O O . PHE A 1 103 ? -34.910 -9.922 11.411 1.00 40.52 194 PHE A O 1
ATOM 716 N N . TRP A 1 104 ? -33.972 -11.202 9.791 1.00 37.45 195 TRP A N 1
ATOM 717 C CA . TRP A 1 104 ? -32.616 -11.281 10.336 1.00 39.85 195 TRP A CA 1
ATOM 718 C C . TRP A 1 104 ? -31.640 -10.988 9.198 1.00 40.31 195 TRP A C 1
ATOM 719 O O . TRP A 1 104 ? -31.581 -11.743 8.227 1.00 44.27 195 TRP A O 1
ATOM 730 N N . ALA A 1 105 ? -30.882 -9.904 9.312 1.00 36.88 196 ALA A N 1
ATOM 731 C CA . ALA A 1 105 ? -29.941 -9.502 8.276 1.00 33.98 196 ALA A CA 1
ATOM 732 C C . ALA A 1 105 ? -28.844 -8.644 8.872 1.00 36.15 196 ALA A C 1
ATOM 733 O O . ALA A 1 105 ? -29.096 -7.899 9.829 1.00 36.68 196 ALA A O 1
ATOM 735 N N . LYS A 1 106 ? -27.650 -8.726 8.275 1.00 32.70 197 LYS A N 1
ATOM 736 C CA . LYS A 1 106 ? -26.532 -7.866 8.644 1.00 40.54 197 LYS A CA 1
ATOM 737 C C . LYS A 1 106 ? -25.719 -7.498 7.415 1.00 36.91 197 LYS A C 1
ATOM 738 O O . LYS A 1 106 ? -25.773 -8.182 6.398 1.00 27.22 197 LYS A O 1
ATOM 744 N N . ALA A 1 107 ? -24.950 -6.425 7.529 1.00 31.64 198 ALA A N 1
ATOM 745 C CA . ALA A 1 107 ? -24.077 -5.992 6.454 1.00 35.72 198 ALA A CA 1
ATOM 746 C C . ALA A 1 107 ? -22.896 -6.917 6.303 1.00 34.43 198 ALA A C 1
ATOM 747 O O . ALA A 1 107 ? -22.321 -7.387 7.275 1.00 37.72 198 ALA A O 1
ATOM 749 N N . LEU A 1 108 ? -22.530 -7.175 5.059 1.00 30.03 199 LEU A N 1
ATOM 750 C CA . LEU A 1 108 ? -21.289 -7.839 4.763 1.00 30.45 199 LEU A CA 1
ATOM 751 C C . LEU A 1 108 ? -20.187 -6.804 4.697 1.00 32.09 199 LEU A C 1
ATOM 752 O O . LEU A 1 108 ? -20.371 -5.726 4.129 1.00 32.07 199 LEU A O 1
ATOM 757 N N . HIS A 1 109 ? -19.026 -7.149 5.237 1.00 37.54 200 HIS A N 1
ATOM 758 C CA . HIS A 1 109 ? -17.891 -6.238 5.200 1.00 38.71 200 HIS A CA 1
ATOM 759 C C . HIS A 1 109 ? -17.575 -5.841 3.764 1.00 39.41 200 HIS A C 1
ATOM 760 O O . HIS A 1 109 ? -17.535 -6.680 2.869 1.00 34.30 200 HIS A O 1
ATOM 767 N N . GLU A 1 110 ? -17.336 -4.556 3.534 1.00 40.69 201 GLU A N 1
ATOM 768 C CA . GLU A 1 110 ? -17.172 -4.069 2.160 1.00 46.37 201 GLU A CA 1
ATOM 769 C C . GLU A 1 110 ? -15.924 -4.610 1.417 1.00 43.91 201 GLU A C 1
ATOM 770 O O . GLU A 1 110 ? -15.895 -4.617 0.190 1.00 44.13 201 GLU A O 1
ATOM 776 N N . GLN A 1 111 ? -14.938 -5.108 2.164 1.00 41.40 202 GLN A N 1
ATOM 777 C CA . GLN A 1 111 ? -13.742 -5.753 1.591 1.00 46.78 202 GLN A CA 1
ATOM 778 C C . GLN A 1 111 ? -14.058 -7.043 0.827 1.00 44.19 202 GLN A C 1
ATOM 779 O O . GLN A 1 111 ? -13.312 -7.436 -0.080 1.00 41.74 202 GLN A O 1
ATOM 785 N N . TYR A 1 112 ? -15.176 -7.677 1.185 1.00 36.65 203 TYR A N 1
ATOM 786 C CA . TYR A 1 112 ? -15.607 -8.903 0.527 1.00 38.78 203 TYR A CA 1
ATOM 787 C C . TYR A 1 112 ? -16.439 -8.637 -0.709 1.00 38.74 203 TYR A C 1
ATOM 788 O O . TYR A 1 112 ? -16.671 -9.536 -1.519 1.00 37.03 203 TYR A O 1
ATOM 797 N N . CYS A 1 113 ? -16.872 -7.391 -0.861 1.00 38.44 204 CYS A N 1
ATOM 798 C CA . CYS A 1 113 ? -17.778 -7.033 -1.924 1.00 40.67 204 CYS A CA 1
ATOM 799 C C . CYS A 1 113 ? -16.958 -6.570 -3.093 1.00 41.61 204 CYS A C 1
ATOM 800 O O . CYS A 1 113 ? -16.837 -5.358 -3.345 1.00 46.76 204 CYS A O 1
ATOM 803 N N . GLU A 1 114 ? -16.367 -7.552 -3.780 1.00 36.76 205 GLU A N 1
ATOM 804 C CA . GLU A 1 114 ? -15.544 -7.298 -4.945 1.00 34.42 205 GLU A CA 1
ATOM 805 C C . GLU A 1 114 ? -16.060 -8.140 -6.073 1.00 28.54 205 GLU A C 1
ATOM 806 O O . GLU A 1 114 ? -16.695 -9.163 -5.852 1.00 30.40 205 GLU A O 1
ATOM 808 N N . LYS A 1 115 ? -15.768 -7.703 -7.292 1.00 32.09 206 LYS A N 1
ATOM 809 C CA . LYS A 1 115 ? -16.344 -8.305 -8.471 1.00 36.26 206 LYS A CA 1
ATOM 810 C C . LYS A 1 115 ? -16.017 -9.790 -8.552 1.00 32.45 206 LYS A C 1
ATOM 811 O O . LYS A 1 115 ? -14.866 -10.189 -8.413 1.00 32.34 206 LYS A O 1
ATOM 817 N N . ASP A 1 116 ? -17.060 -10.591 -8.761 1.00 35.62 207 ASP A N 1
ATOM 818 C CA . ASP A 1 116 ? -16.942 -12.026 -8.993 1.00 34.38 207 ASP A CA 1
ATOM 819 C C . ASP A 1 116 ? -16.672 -12.858 -7.740 1.00 31.11 207 ASP A C 1
ATOM 820 O O . ASP A 1 116 ? -16.586 -14.100 -7.849 1.00 29.34 207 ASP A O 1
ATOM 825 N N . ASN A 1 117 ? -16.612 -12.229 -6.562 1.00 27.15 208 ASN A N 1
ATOM 826 C CA . ASN A 1 117 ? -16.616 -13.044 -5.316 1.00 29.47 208 ASN A CA 1
ATOM 827 C C . ASN A 1 117 ? -17.930 -13.800 -5.213 1.00 29.63 208 ASN A C 1
ATOM 828 O O . ASN A 1 117 ? -18.961 -13.339 -5.735 1.00 34.20 208 ASN A O 1
ATOM 833 N N . ILE A 1 118 ? -17.911 -14.921 -4.507 1.00 26.13 209 ILE A N 1
ATOM 834 C CA . ILE A 1 118 ? -19.136 -15.664 -4.191 1.00 25.73 209 ILE A CA 1
ATOM 835 C C . ILE A 1 118 ? -19.324 -15.588 -2.671 1.00 29.83 209 ILE A C 1
ATOM 836 O O . ILE A 1 118 ? -18.421 -15.913 -1.908 1.00 28.82 209 ILE A O 1
ATOM 841 N N . LEU A 1 119 ? -20.479 -15.101 -2.245 1.00 28.49 210 LEU A N 1
ATOM 842 C CA . LEU A 1 119 ? -20.879 -15.149 -0.845 1.00 28.69 210 LEU A CA 1
ATOM 843 C C . LEU A 1 119 ? -21.670 -16.426 -0.741 1.00 31.01 210 LEU A C 1
ATOM 844 O O . LEU A 1 119 ? -22.578 -16.626 -1.548 1.00 29.62 210 LEU A O 1
ATOM 849 N N . TYR A 1 120 ? -21.355 -17.281 0.227 1.00 25.75 211 TYR A N 1
ATOM 850 C CA . TYR A 1 120 ? -22.259 -18.365 0.549 1.00 27.85 211 TYR A CA 1
ATOM 851 C C . TYR A 1 120 ? -22.715 -18.169 1.974 1.00 29.00 211 TYR A C 1
ATOM 852 O O . TYR A 1 120 ? -21.981 -17.609 2.810 1.00 26.37 211 TYR A O 1
ATOM 861 N N . TYR A 1 121 ? -23.939 -18.587 2.258 1.00 27.49 212 TYR A N 1
ATOM 862 C CA . TYR A 1 121 ? -24.423 -18.622 3.636 1.00 27.26 212 TYR A CA 1
ATOM 863 C C . TYR A 1 121 ? -25.529 -19.643 3.862 1.00 30.27 212 TYR A C 1
ATOM 864 O O . TYR A 1 121 ? -26.152 -20.109 2.911 1.00 28.10 212 TYR A O 1
ATOM 873 N N . TYR A 1 122 ? -25.727 -20.034 5.119 1.00 26.89 213 TYR A N 1
ATOM 874 C CA . TYR A 1 122 ? -26.851 -20.917 5.462 1.00 32.56 213 TYR A CA 1
ATOM 875 C C . TYR A 1 122 ? -27.239 -20.783 6.924 1.00 32.45 213 TYR A C 1
ATOM 876 O O . TYR A 1 122 ? -26.486 -20.255 7.719 1.00 31.81 213 TYR A O 1
ATOM 885 N N . VAL A 1 123 ? -28.426 -21.257 7.263 1.00 31.95 214 VAL A N 1
ATOM 886 C CA . VAL A 1 123 ? -28.879 -21.291 8.637 1.00 34.12 214 VAL A CA 1
ATOM 887 C C . VAL A 1 123 ? -28.841 -22.772 9.022 1.00 35.53 214 VAL A C 1
ATOM 888 O O . VAL A 1 123 ? -29.204 -23.638 8.227 1.00 34.80 214 VAL A O 1
ATOM 892 N N . ASN A 1 124 ? -28.324 -23.070 10.204 1.00 34.44 215 ASN A N 1
ATOM 893 C CA . ASN A 1 124 ? -28.161 -24.458 10.604 1.00 38.88 215 ASN A CA 1
ATOM 894 C C . ASN A 1 124 ? -29.314 -24.858 11.536 1.00 39.37 215 ASN A C 1
ATOM 895 O O . ASN A 1 124 ? -30.201 -24.036 11.813 1.00 40.89 215 ASN A O 1
ATOM 900 N N . GLY A 1 125 ? -29.350 -26.105 12.010 1.00 44.05 216 GLY A N 1
ATOM 901 C CA . GLY A 1 125 ? -30.455 -26.520 12.900 1.00 41.75 216 GLY A CA 1
ATOM 902 C C . GLY A 1 125 ? -30.600 -25.627 14.124 1.00 47.27 216 GLY A C 1
ATOM 903 O O . GLY A 1 125 ? -31.721 -25.390 14.610 1.00 50.48 216 GLY A O 1
ATOM 904 N N . ALA A 1 126 ? -29.467 -25.115 14.615 1.00 43.50 217 ALA A N 1
ATOM 905 C CA . ALA A 1 126 ? -29.450 -24.230 15.786 1.00 46.86 217 ALA A CA 1
ATOM 906 C C . ALA A 1 126 ? -29.962 -22.791 15.554 1.00 44.13 217 ALA A C 1
ATOM 907 O O . ALA A 1 126 ? -30.171 -22.035 16.504 1.00 45.45 217 ALA A O 1
ATOM 909 N N . GLY A 1 127 ? -30.169 -22.397 14.305 1.00 43.68 218 GLY A N 1
ATOM 910 C CA . GLY A 1 127 ? -30.681 -21.048 14.031 1.00 34.45 218 GLY A CA 1
ATOM 911 C C . GLY A 1 127 ? -29.569 -20.015 13.875 1.00 34.36 218 GLY A C 1
ATOM 912 O O . GLY A 1 127 ? -29.834 -18.808 13.834 1.00 33.32 218 GLY A O 1
ATOM 913 N N . ASP A 1 128 ? -28.325 -20.491 13.813 1.00 34.21 219 ASP A N 1
ATOM 914 C CA . ASP A 1 128 ? -27.191 -19.639 13.523 1.00 36.30 219 ASP A CA 1
ATOM 915 C C . ASP A 1 128 ? -26.944 -19.567 12.012 1.00 36.35 219 ASP A C 1
ATOM 916 O O . ASP A 1 128 ? -27.070 -20.560 11.294 1.00 33.07 219 ASP A O 1
ATOM 921 N N . VAL A 1 129 ? -26.529 -18.395 11.554 1.00 33.27 220 VAL A N 1
ATOM 922 C CA . VAL A 1 129 ? -26.265 -18.195 10.134 1.00 33.75 220 VAL A CA 1
ATOM 923 C C . VAL A 1 129 ? -24.772 -18.136 9.953 1.00 32.38 220 VAL A C 1
ATOM 924 O O . VAL A 1 129 ? -24.114 -17.258 10.523 1.00 38.39 220 VAL A O 1
ATOM 928 N N . ILE A 1 130 ? -24.235 -19.098 9.212 1.00 31.51 221 ILE A N 1
ATOM 929 C CA . ILE A 1 130 ? -22.798 -19.147 8.900 1.00 34.07 221 ILE A CA 1
ATOM 930 C C . ILE A 1 130 ? -22.578 -18.626 7.471 1.00 32.94 221 ILE A C 1
ATOM 931 O O . ILE A 1 130 ? -23.337 -18.977 6.555 1.00 28.96 221 ILE A O 1
ATOM 936 N N . TYR A 1 131 ? -21.544 -17.808 7.280 1.00 30.40 222 TYR A N 1
ATOM 937 C CA . TYR A 1 131 ? -21.220 -17.289 5.963 1.00 34.61 222 TYR A CA 1
ATOM 938 C C . TYR A 1 131 ? -19.755 -17.476 5.641 1.00 37.75 222 TYR A C 1
ATOM 939 O O . TYR A 1 131 ? -18.933 -17.629 6.543 1.00 34.86 222 TYR A O 1
ATOM 948 N N . GLY A 1 132 ? -19.437 -17.486 4.352 1.00 28.65 223 GLY A N 1
ATOM 949 C CA . GLY A 1 132 ? -18.048 -17.356 3.904 1.00 31.07 223 GLY A CA 1
ATOM 950 C C . GLY A 1 132 ? -17.978 -16.757 2.513 1.00 34.08 223 GLY A C 1
ATOM 951 O O . GLY A 1 132 ? -19.025 -16.407 1.932 1.00 30.40 223 GLY A O 1
ATOM 952 N N . ILE A 1 133 ? -16.758 -16.659 1.976 1.00 29.76 224 ILE A N 1
ATOM 953 C CA . ILE A 1 133 ? -16.491 -16.018 0.685 1.00 29.37 224 ILE A CA 1
ATOM 954 C C . ILE A 1 133 ? -15.588 -16.919 -0.112 1.00 32.08 224 ILE A C 1
ATOM 955 O O . ILE A 1 133 ? -14.577 -17.408 0.436 1.00 27.37 224 ILE A O 1
ATOM 960 N N . ASN A 1 134 ? -15.921 -17.160 -1.395 1.00 27.90 225 ASN A N 1
ATOM 961 C CA . ASN A 1 134 ? -15.118 -18.083 -2.203 1.00 30.91 225 ASN A CA 1
ATOM 962 C C . ASN A 1 134 ? -14.759 -19.357 -1.409 1.00 33.92 225 ASN A C 1
ATOM 963 O O . ASN A 1 134 ? -13.596 -19.730 -1.331 1.00 34.19 225 ASN A O 1
ATOM 968 N N . ASN A 1 135 ? -15.761 -19.987 -0.785 1.00 34.16 226 ASN A N 1
ATOM 969 C CA . ASN A 1 135 ? -15.571 -21.284 -0.086 1.00 40.31 226 ASN A CA 1
ATOM 970 C C . ASN A 1 135 ? -14.630 -21.238 1.171 1.00 41.09 226 ASN A C 1
ATOM 971 O O . ASN A 1 135 ? -14.145 -22.263 1.623 1.00 38.55 226 ASN A O 1
ATOM 976 N N . GLU A 1 136 ? -14.363 -20.055 1.724 1.00 41.55 227 GLU A N 1
ATOM 977 C CA . GLU A 1 136 ? -13.637 -19.957 2.998 1.00 39.94 227 GLU A CA 1
ATOM 978 C C . GLU A 1 136 ? -14.588 -19.421 4.035 1.00 35.27 227 GLU A C 1
ATOM 979 O O . GLU A 1 136 ? -15.083 -18.305 3.902 1.00 34.44 227 GLU A O 1
ATOM 985 N N . GLU A 1 137 ? -14.875 -20.226 5.045 1.00 34.54 228 GLU A N 1
ATOM 986 C CA . GLU A 1 137 ? -15.804 -19.840 6.077 1.00 43.02 228 GLU A CA 1
ATOM 987 C C . GLU A 1 137 ? -15.289 -18.620 6.814 1.00 43.62 228 GLU A C 1
ATOM 988 O O . GLU A 1 137 ? -14.091 -18.542 7.127 1.00 46.96 228 GLU A O 1
ATOM 994 N N . LYS A 1 138 ? -16.183 -17.664 7.069 1.00 42.13 229 LYS A N 1
ATOM 995 C CA . LYS A 1 138 ? -15.851 -16.487 7.853 1.00 41.99 229 LYS A CA 1
ATOM 996 C C . LYS A 1 138 ? -16.449 -16.545 9.265 1.00 47.16 229 LYS A C 1
ATOM 997 O O . LYS A 1 138 ? -15.910 -15.948 10.202 1.00 49.24 229 LYS A O 1
ATOM 1003 N N . GLY A 1 139 ? -17.559 -17.255 9.426 1.00 45.58 230 GLY A N 1
ATOM 1004 C CA . GLY A 1 139 ? -18.103 -17.485 10.771 1.00 45.11 230 GLY A CA 1
ATOM 1005 C C . GLY A 1 139 ? -19.599 -17.274 10.890 1.00 44.96 230 GLY A C 1
ATOM 1006 O O . GLY A 1 139 ? -20.313 -17.159 9.885 1.00 41.69 230 GLY A O 1
ATOM 1007 N N . VAL A 1 140 ? -20.071 -17.201 12.126 1.00 40.36 231 VAL A N 1
ATOM 1008 C CA . VAL A 1 140 ? -21.481 -16.965 12.402 1.00 41.91 231 VAL A CA 1
ATOM 1009 C C . VAL A 1 140 ? -21.714 -15.474 12.334 1.00 44.20 231 VAL A C 1
ATOM 1010 O O . VAL A 1 140 ? -20.993 -14.697 12.977 1.00 46.63 231 VAL A O 1
ATOM 1014 N N . ILE A 1 141 ? -22.702 -15.066 11.544 1.00 43.30 232 ILE A N 1
ATOM 1015 C CA . ILE A 1 141 ? -23.007 -13.637 11.367 1.00 41.80 232 ILE A CA 1
ATOM 1016 C C . ILE A 1 141 ? -24.326 -13.303 12.061 1.00 39.04 232 ILE A C 1
ATOM 1017 O O . ILE A 1 141 ? -24.552 -12.164 12.472 1.00 42.38 232 ILE A O 1
ATOM 1022 N N . LEU A 1 142 ? -25.178 -14.314 12.224 1.00 36.85 233 LEU A N 1
ATOM 1023 C CA . LEU A 1 142 ? -26.492 -14.117 12.813 1.00 37.30 233 LEU A CA 1
ATOM 1024 C C . LEU A 1 142 ? -26.858 -15.307 13.678 1.00 42.33 233 L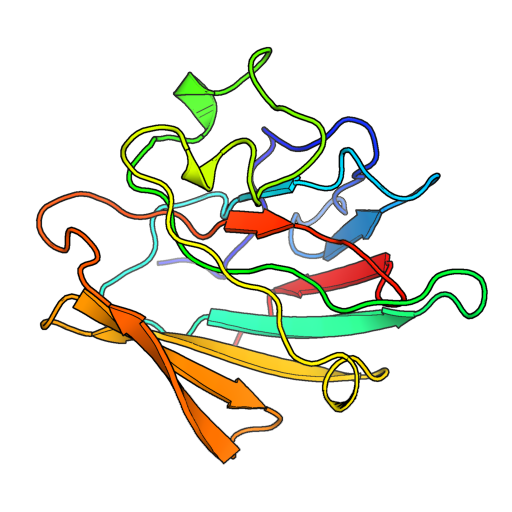EU A C 1
ATOM 1025 O O . LEU A 1 142 ? -26.430 -16.434 13.425 1.00 37.77 233 LEU A O 1
ATOM 1030 N N . THR A 1 143 ? -27.694 -15.044 14.675 1.00 42.68 234 THR A N 1
ATOM 1031 C CA . THR A 1 143 ? -28.082 -16.044 15.652 1.00 47.39 234 THR A CA 1
ATOM 1032 C C . THR A 1 143 ? -29.565 -15.878 15.998 1.00 43.93 234 THR A C 1
ATOM 1033 O O . THR A 1 143 ? -30.123 -14.789 15.853 1.00 46.32 234 THR A O 1
ATOM 1037 N N . GLY A 1 144 ? -30.194 -16.972 16.415 1.00 42.02 235 GLY A N 1
ATOM 1038 C CA . GLY A 1 144 ? -31.564 -16.931 16.891 1.00 44.58 235 GLY A CA 1
ATOM 1039 C C . GLY A 1 144 ? -32.604 -16.915 15.798 1.00 47.17 235 GLY A C 1
ATOM 1040 O O . GLY A 1 144 ? -33.691 -16.383 15.998 1.00 46.97 235 GLY A O 1
ATOM 1041 N N . ILE A 1 145 ? -32.275 -17.493 14.639 1.00 47.29 236 ILE A N 1
ATOM 1042 C CA . ILE A 1 145 ? -33.237 -17.611 13.540 1.00 45.59 236 ILE A CA 1
ATOM 1043 C C . ILE A 1 145 ? -34.236 -18.739 13.872 1.00 45.25 236 ILE A C 1
ATOM 1044 O O . ILE A 1 145 ? -33.847 -19.831 14.287 1.00 48.92 236 ILE A O 1
ATOM 1049 N N . ASP A 1 146 ? -35.520 -18.425 13.714 1.00 49.49 237 ASP A N 1
ATOM 1050 C CA . ASP A 1 146 ? -36.642 -19.348 13.884 1.00 51.68 237 ASP A CA 1
ATOM 1051 C C . ASP A 1 146 ? -36.640 -20.484 12.843 1.00 51.53 237 ASP A C 1
ATOM 1052 O O . ASP A 1 146 ? -37.125 -20.328 11.716 1.00 50.78 237 ASP A O 1
ATOM 1057 N N . THR A 1 147 ? -36.106 -21.633 13.236 1.00 51.78 238 THR A N 1
ATOM 1058 C CA . THR A 1 147 ? -35.989 -22.773 12.331 1.00 49.45 238 THR A CA 1
ATOM 1059 C C . THR A 1 147 ? -37.260 -23.633 12.288 1.00 50.89 238 THR A C 1
ATOM 1060 O O . THR A 1 147 ? -37.280 -24.682 11.638 1.00 47.00 238 THR A O 1
ATOM 1064 N N . ARG A 1 148 ? -38.319 -23.177 12.953 1.00 47.81 239 ARG A N 1
ATOM 1065 C CA . ARG A 1 148 ? -39.585 -23.920 12.979 1.00 55.76 239 ARG A CA 1
ATOM 1066 C C . ARG A 1 148 ? -40.580 -23.425 11.919 1.00 53.38 239 ARG A C 1
ATOM 1067 O O . ARG A 1 148 ? -41.593 -24.058 11.647 1.00 55.77 239 ARG A O 1
ATOM 1075 N N . SER A 1 149 ? -40.257 -22.299 11.305 1.00 55.92 240 SER A N 1
ATOM 1076 C CA . SER A 1 149 ? -41.037 -21.778 10.208 1.00 54.39 240 SER A CA 1
ATOM 1077 C C . SER A 1 149 ? -40.269 -21.854 8.866 1.00 51.98 240 SER A C 1
ATOM 1078 O O . SER A 1 149 ? -39.048 -22.046 8.833 1.00 49.57 240 SER A O 1
ATOM 1081 N N . LEU A 1 150 ? -41.002 -21.703 7.766 1.00 44.87 241 LEU A N 1
ATOM 1082 C CA . LEU A 1 150 ? -40.412 -21.517 6.451 1.00 44.61 241 LEU A CA 1
ATOM 1083 C C . LEU A 1 150 ? -39.579 -20.230 6.412 1.00 39.58 241 LEU A C 1
ATOM 1084 O O . LEU A 1 150 ? -39.941 -19.225 7.017 1.00 41.65 241 LEU A O 1
ATOM 1089 N N . LEU A 1 151 ? -38.462 -20.282 5.697 1.00 37.26 242 LEU A N 1
ATOM 1090 C CA . LEU A 1 151 ? -37.545 -19.145 5.625 1.00 33.10 242 LEU A CA 1
ATOM 1091 C C . LEU A 1 151 ? -37.242 -18.830 4.166 1.00 33.80 242 LEU A C 1
ATOM 1092 O O . LEU A 1 151 ? -37.045 -19.740 3.346 1.00 39.08 242 LEU A O 1
ATOM 1097 N N . TRP A 1 152 ? -37.262 -17.542 3.841 1.00 28.73 243 TRP A N 1
ATOM 1098 C CA . TRP A 1 152 ? -36.855 -17.040 2.552 1.00 30.86 243 TRP A CA 1
ATOM 1099 C C . TRP A 1 152 ? -35.565 -16.206 2.765 1.00 32.67 243 TRP A C 1
ATOM 1100 O O . TRP A 1 152 ? -35.431 -15.561 3.813 1.00 27.37 243 TRP A O 1
ATOM 1111 N N . THR A 1 153 ? -34.654 -16.193 1.780 1.00 30.73 244 THR A N 1
ATOM 1112 C CA . THR A 1 153 ? -33.516 -15.261 1.827 1.00 28.99 244 THR A CA 1
ATOM 1113 C C . THR A 1 153 ? -34.026 -13.830 1.766 1.00 30.57 244 THR A C 1
ATOM 1114 O O . THR A 1 153 ? -35.059 -13.564 1.161 1.00 29.17 244 THR A O 1
ATOM 1118 N N . VAL A 1 154 ? -33.307 -12.903 2.403 1.00 27.54 245 VAL A N 1
ATOM 1119 C CA . VAL A 1 154 ? -33.506 -11.485 2.139 1.00 27.25 245 VAL A CA 1
ATOM 1120 C C . VAL A 1 154 ? -32.118 -10.970 1.781 1.00 32.15 245 VAL A C 1
ATOM 1121 O O . VAL A 1 154 ? -31.145 -11.273 2.479 1.00 30.13 245 VAL A O 1
ATOM 1125 N N . ILE A 1 155 ? -31.997 -10.308 0.630 1.00 28.19 246 ILE A N 1
ATOM 1126 C CA . ILE A 1 155 ? -30.718 -9.740 0.234 1.00 28.38 246 ILE A CA 1
ATOM 1127 C C . ILE A 1 155 ? -30.975 -8.318 -0.221 1.00 29.31 246 ILE A C 1
ATOM 1128 O O . ILE A 1 155 ? -31.788 -8.084 -1.109 1.00 29.78 246 ILE A O 1
ATOM 1133 N N . ASP A 1 156 ? -30.297 -7.369 0.408 1.00 29.65 247 ASP A N 1
ATOM 1134 C CA . ASP A 1 156 ? -30.529 -5.954 0.115 1.00 33.92 247 ASP A CA 1
ATOM 1135 C C . ASP A 1 156 ? -29.336 -5.542 -0.695 1.00 32.53 247 ASP A C 1
ATOM 1136 O O . ASP A 1 156 ? -28.207 -5.564 -0.188 1.00 29.75 247 ASP A O 1
ATOM 1141 N N . ILE A 1 157 ? -29.577 -5.209 -1.972 1.00 27.76 248 ILE A N 1
ATOM 1142 C CA . ILE A 1 157 ? -28.464 -4.964 -2.917 1.00 29.71 248 ILE A CA 1
ATOM 1143 C C . ILE A 1 157 ? -27.986 -3.514 -2.802 1.00 30.27 248 ILE A C 1
ATOM 1144 O O . ILE A 1 157 ? -28.213 -2.671 -3.668 1.00 28.74 248 ILE A O 1
ATOM 1149 N N . TYR A 1 158 ? -27.336 -3.273 -1.677 1.00 28.76 249 TYR A N 1
ATOM 1150 C CA . TYR A 1 158 ? -26.822 -1.995 -1.270 1.00 24.25 249 TYR A CA 1
ATOM 1151 C C . TYR A 1 158 ? -25.307 -1.923 -1.545 1.00 26.15 249 TYR A C 1
ATOM 1152 O O . TYR A 1 158 ? -24.585 -2.923 -1.416 1.00 30.82 249 TYR A O 1
ATOM 1161 N N . GLY A 1 159 ? -24.833 -0.746 -1.945 1.00 28.07 250 GLY A N 1
ATOM 1162 C CA . GLY A 1 159 ? -23.410 -0.417 -1.920 1.00 27.34 250 GLY A CA 1
ATOM 1163 C C . GLY A 1 159 ? -22.739 -0.480 -3.281 1.00 28.58 250 GLY A C 1
ATOM 1164 O O . GLY A 1 159 ? -23.363 -0.247 -4.281 1.00 28.61 250 GLY A O 1
ATOM 1165 N N . ASN A 1 160 ? -21.459 -0.847 -3.328 1.00 30.38 251 ASN A N 1
ATOM 1166 C CA . ASN A 1 160 ? -20.782 -0.885 -4.608 1.00 34.20 251 ASN A CA 1
ATOM 1167 C C . ASN A 1 160 ? -21.263 -2.014 -5.523 1.00 34.48 251 ASN A C 1
ATOM 1168 O O . ASN A 1 160 ? -21.214 -1.892 -6.759 1.00 27.33 251 ASN A O 1
ATOM 1173 N N . CYS A 1 161 ? -21.727 -3.112 -4.915 1.00 30.78 252 CYS A N 1
ATOM 1174 C CA . CYS A 1 161 ? -22.289 -4.193 -5.674 1.00 33.77 252 CYS A CA 1
ATOM 1175 C C . CYS A 1 161 ? -23.710 -3.841 -6.109 1.00 36.31 252 CYS A C 1
ATOM 1176 O O . CYS A 1 161 ? -24.550 -3.497 -5.278 1.00 37.67 252 CYS A O 1
ATOM 1179 N N . THR A 1 162 ? -23.963 -3.919 -7.406 1.00 29.94 253 THR A N 1
ATOM 1180 C CA . THR A 1 162 ? -25.241 -3.471 -7.959 1.00 30.21 253 THR A CA 1
ATOM 1181 C C . THR A 1 162 ? -25.886 -4.584 -8.747 1.00 30.47 253 THR A C 1
ATOM 1182 O O . THR A 1 162 ? -26.997 -4.422 -9.258 1.00 32.89 253 THR A O 1
ATOM 1186 N N . GLY A 1 163 ? -25.210 -5.720 -8.842 1.00 33.43 254 GLY A N 1
ATOM 1187 C CA . GLY A 1 163 ? -25.815 -6.871 -9.545 1.00 36.17 254 GLY A CA 1
ATOM 1188 C C . GLY A 1 163 ? -25.372 -8.142 -8.884 1.00 31.67 254 GLY A C 1
ATOM 1189 O O . GLY A 1 163 ? -24.177 -8.351 -8.711 1.00 30.03 254 GLY A O 1
ATOM 1190 N N . ILE A 1 164 ? -26.325 -8.979 -8.494 1.00 31.46 255 ILE A N 1
ATOM 1191 C CA . ILE A 1 164 ? -25.989 -10.238 -7.827 1.00 33.19 255 ILE A CA 1
ATOM 1192 C C . ILE A 1 164 ? -26.720 -11.390 -8.484 1.00 32.31 255 ILE A C 1
ATOM 1193 O O . ILE A 1 164 ? -27.887 -11.284 -8.874 1.00 30.47 255 ILE A O 1
ATOM 1198 N N . GLU A 1 165 ? -26.026 -12.502 -8.581 1.00 30.46 256 GLU A N 1
ATOM 1199 C CA . GLU A 1 165 ? -26.541 -13.680 -9.284 1.00 36.64 256 GLU A CA 1
ATOM 1200 C C . GLU A 1 165 ? -26.676 -14.858 -8.327 1.00 30.77 256 GLU A C 1
ATOM 1201 O O . GLU A 1 165 ? -25.712 -15.171 -7.638 1.00 28.18 256 GLU A O 1
ATOM 1207 N N . PHE A 1 166 ? -27.858 -15.488 -8.254 1.00 29.14 257 PHE A N 1
ATOM 1208 C CA . PHE A 1 166 ? -28.010 -16.787 -7.566 1.00 33.64 257 PHE A CA 1
ATOM 1209 C C . PHE A 1 166 ? -27.333 -17.870 -8.408 1.00 32.95 257 PHE A C 1
ATOM 1210 O O . PHE A 1 166 ? -27.649 -18.043 -9.580 1.00 35.47 257 PHE A O 1
ATOM 1218 N N . LEU A 1 167 ? -26.385 -18.571 -7.826 1.00 32.92 258 LEU A N 1
ATOM 1219 C CA . LEU A 1 167 ? -25.667 -19.577 -8.585 1.00 34.83 258 LEU A CA 1
ATOM 1220 C C . LEU A 1 167 ? -26.361 -20.927 -8.453 1.00 34.98 258 LEU A C 1
ATOM 1221 O O . LEU A 1 167 ? -26.940 -21.260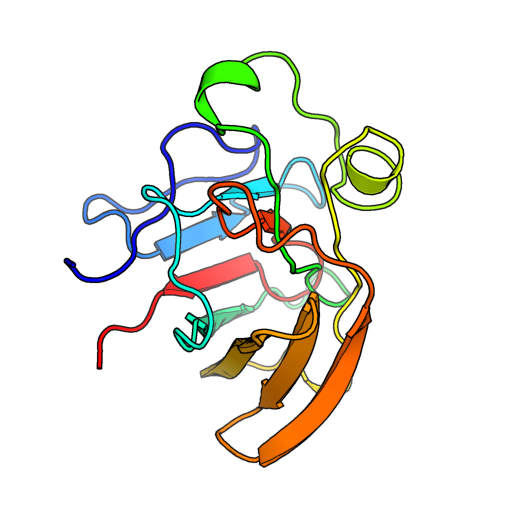 -7.406 1.00 37.64 258 LEU A O 1
ATOM 1226 N N . ASP A 1 168 ? -26.316 -21.693 -9.528 1.00 41.02 259 ASP A N 1
ATOM 1227 C CA . ASP A 1 168 ? -26.799 -23.064 -9.504 1.00 44.97 259 ASP A CA 1
ATOM 1228 C C . ASP A 1 168 ? -25.606 -24.007 -9.494 1.00 46.36 259 ASP A C 1
ATOM 1229 O O . ASP A 1 168 ? -24.754 -23.954 -10.384 1.00 46.70 259 ASP A O 1
ATOM 1230 N N . SER A 1 169 ? -25.544 -24.871 -8.498 1.00 47.94 260 SER A N 1
ATOM 1231 C CA . SER A 1 169 ? -24.504 -25.903 -8.442 1.00 59.15 260 SER A CA 1
ATOM 1232 C C . SER A 1 169 ? -25.028 -27.308 -8.858 1.00 63.19 260 SER A C 1
ATOM 1233 O O . SER A 1 169 ? -25.317 -27.598 -10.034 1.00 64.77 260 SER A O 1
#

InterPro domains:
  IPR001841 Zinc finger, RING-type [PS50089] (701-742)
  IPR001841 Zinc finger, RING-type [SM00184] (701-741)
  IPR006573 Neuralized homology repeat (NHR) domain [PF07177] (109-259)
  IPR006573 Neuralized homology repeat (NHR) domain [PF07177] (371-521)
  IPR006573 Neuralized homology repeat (NHR) domain [PS51065] (106-260)
  IPR006573 Neuralized homology repeat (NHR) domain [PS51065] (368-523)
  IPR006573 Neuralized homology repeat (NHR) domain [SM00588] (104-225)
  IPR006573 Neuralized homology repeat (NHR) domain [SM00588] (366-489)
  IPR013083 Zinc fi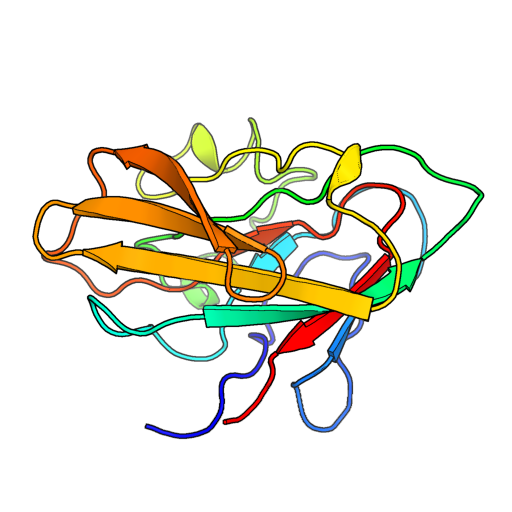nger, RING/FYVE/PHD-type [G3DSA:3.30.40.10] (675-753)
  IPR037962 Neuralized [PTHR12429] (97-317)
  IPR043136 B30.2/SPRY domain superfamily [G3DSA:2.60.120.920] (108-260)
  IPR043136 B30.2/SPRY domain superfamily [G3DSA:2.60.120.920] (370-521)

CATH classification: 2.60.120.920

Solvent-accessible surface area: 7414 Å² total; per-residue (Å²): 106,90,97,14,75,10,20,97,11,58,4,103,9,4,149,44,35,90,96,6,34,28,0,99,10,72,98,47,84,6,104,0,0,1,1,0,49,54,45,11,58,61,92,44,58,2,34,0,63,0,21,53,59,22,144,124,100,121,14,4,0,58,0,0,0,0,32,40,52,0,91,99,12,133,90,56,45,27,100,50,1,39,77,44,0,45,121,74,122,15,11,51,10,105,48,2,106,103,118,41,5,47,117,75,28,59,0,35,0,54,1,35,54,81,0,35,0,15,28,0,9,78,141,114,114,84,18,87,15,20,96,51,7,68,36,214,45,117,2,16,1,2,0,2,0,51,3,25,0,21,0,0,59,7,54,60,174

Foldseek 3Di:
DDFKFKAPQAFPQWDADPVRFKIFRNDDFWSQKIKINFFDAAVDKWKKWLAAFAPPWAFFKKKDKFLDDSVVCHVPDDGDCPPVVVVPPGRDIDGDGRVLNDHGKMKIWGQHPQRWIWIDIPPDTPGTPDGDHDNPGTMMMMMGQGTRRGMMGGDDD

GO terms:
  GO:0061630 ubiquitin protein ligase activity (F, IDA)
  GO:0048471 perinuclear region of cytoplasm (C, IDA)
  GO:0005737 cytoplasm (C, IDA)
  GO:0005768 endosome (C, IDA)
  GO:0005886 plasma membrane (C, IDA)
  GO:0016360 sensory organ precursor cell fate determination (P, IDA)
  GO:0007419 ventral cord development (P, HMP)
  GO:1901981 phosphatidylinositol phosphate binding (F, IDA)
  GO:0000209 protein polyubiquitination (P, IDA)
  GO:0045747 positive regulation of Notch signaling pathway (P, IGI)
  GO:0035204 negative regulation of lamellocyte differentiation (P, IMP)
  GO:0045314 regulation of compound eye photoreceptor development (P, IMP)
  GO:0045747 positive regulation of Notch signaling pathway (P, IMP)
  GO:0045807 positive regulation of endocytosis (P, IMP)
  GO:0016360 sensory organ precursor cell fate determination (P, IMP)
  GO:0030718 germ-line stem cell population maintenance (P, IMP)
  GO:0046532 regulation of photoreceptor cell differentiation (P, IMP)
  GO:0048749 compound eye development (P, IMP)
  GO:0007399 nervous system development (P, IMP)
  GO:0007400 neuroblast fate determination (P, IMP)